Protein AF-A0A424YZD3-F1 (afdb_monomer_lite)

Secondary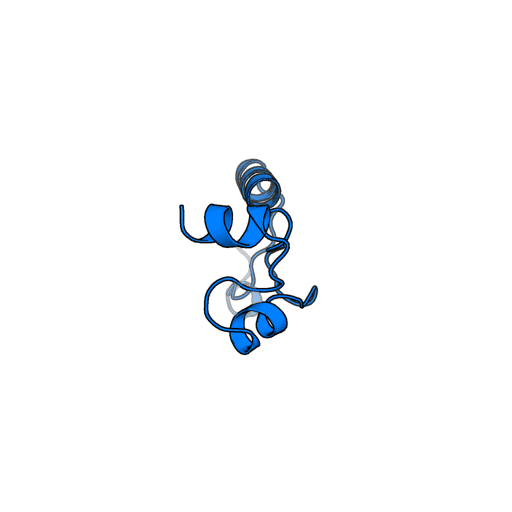 structure (DSSP, 8-state):
-HHHHHHHHT-S-SS-HHHHHHT--TTSSS-TT-HHHHHHHHHTT----S---GGGS---

Foldseek 3Di:
DQVVVCVVVVHQDRPDVVVSVVLPDPPPLANPVCNVVSVVCVVVPNRDDPDDPVVVDDDD

Organism: NCBI:txid768733

InterPro domains:
  IPR008924 Methyl-coenzyme M reductase, alpha/beta subunit, C-terminal [G3DSA:1.20.840.10] (1-46)
  IPR008924 Methyl-coenzyme M reductase, alpha/beta subunit, C-terminal [SSF48081] (1-59)

Structure (mmCIF, N/CA/C/O backbone):
data_AF-A0A424YZD3-F1
#
_entry.id   AF-A0A424YZD3-F1
#
loop_
_atom_site.group_PDB
_atom_site.id
_atom_site.type_symbol
_atom_site.label_atom_id
_atom_site.label_alt_id
_atom_site.label_comp_id
_atom_site.label_asym_id
_atom_site.label_entity_id
_atom_site.label_seq_id
_atom_site.pdbx_PDB_ins_code
_atom_site.Cartn_x
_atom_site.Cartn_y
_atom_site.Cartn_z
_atom_site.occupancy
_atom_site.B_iso_or_equiv
_atom_site.auth_seq_id
_atom_site.auth_comp_id
_atom_site.auth_asym_id
_atom_site.auth_atom_id
_atom_site.pdbx_PDB_model_num
ATOM 1 N N . ILE A 1 1 ? 15.785 4.984 -4.271 1.00 96.25 1 ILE A N 1
ATOM 2 C CA . ILE A 1 1 ? 16.903 4.651 -5.190 1.00 96.25 1 ILE A CA 1
ATOM 3 C C . ILE A 1 1 ? 16.792 3.208 -5.679 1.00 96.25 1 ILE A C 1
ATOM 5 O O . ILE A 1 1 ? 16.592 3.033 -6.869 1.00 96.25 1 ILE A O 1
ATOM 9 N N . THR A 1 2 ? 16.783 2.193 -4.804 1.00 97.69 2 THR A N 1
ATOM 10 C CA . THR A 1 2 ? 16.656 0.770 -5.197 1.00 97.69 2 THR A CA 1
ATOM 11 C C . THR A 1 2 ? 15.480 0.497 -6.139 1.00 97.69 2 THR A C 1
ATOM 13 O O . THR A 1 2 ? 15.675 -0.012 -7.234 1.00 97.69 2 THR A O 1
ATOM 16 N N . SER A 1 3 ? 14.264 0.932 -5.784 1.00 96.75 3 SER A N 1
ATOM 17 C CA . SER A 1 3 ? 13.091 0.761 -6.657 1.00 96.75 3 SER A CA 1
ATOM 18 C C . SER A 1 3 ? 13.226 1.455 -8.017 1.00 96.75 3 SER A C 1
ATOM 20 O O . SER A 1 3 ? 12.611 0.998 -8.971 1.00 96.75 3 SER A O 1
ATOM 22 N N . ALA A 1 4 ? 13.988 2.549 -8.122 1.00 98.31 4 ALA A N 1
ATOM 23 C CA . ALA A 1 4 ? 14.083 3.324 -9.359 1.00 98.31 4 ALA A CA 1
ATOM 24 C C . ALA A 1 4 ? 14.875 2.575 -10.440 1.00 98.31 4 ALA A C 1
ATOM 26 O O . ALA A 1 4 ? 14.462 2.574 -11.595 1.00 98.31 4 ALA A O 1
ATOM 27 N N . ALA A 1 5 ? 15.961 1.891 -10.057 1.00 98.50 5 ALA A N 1
ATOM 28 C CA . ALA A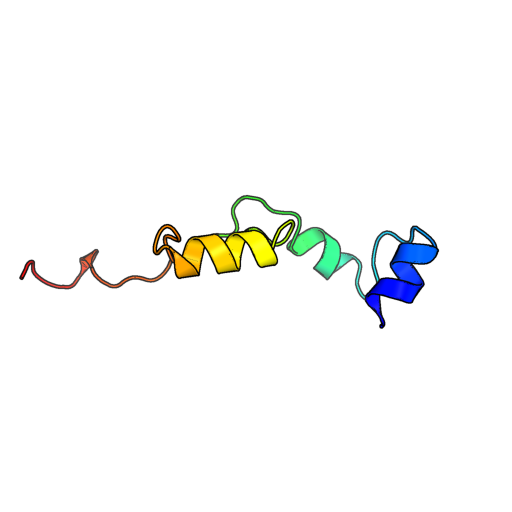 1 5 ? 16.767 1.095 -10.984 1.00 98.50 5 ALA A CA 1
ATOM 29 C C . ALA A 1 5 ? 15.941 -0.023 -11.646 1.00 98.50 5 ALA A C 1
ATOM 31 O O . ALA A 1 5 ? 16.003 -0.210 -12.857 1.00 98.50 5 ALA A O 1
ATOM 32 N N . HIS A 1 6 ? 15.120 -0.716 -10.856 1.00 98.62 6 HIS A N 1
ATOM 33 C CA . HIS A 1 6 ? 14.276 -1.815 -11.329 1.00 98.62 6 HIS A CA 1
ATOM 34 C C . HIS A 1 6 ? 13.025 -1.331 -12.066 1.00 98.62 6 HIS A C 1
ATOM 36 O O . HIS A 1 6 ? 12.677 -1.876 -13.110 1.00 98.62 6 HIS A O 1
ATOM 42 N N . ALA A 1 7 ? 12.390 -0.257 -11.584 1.00 98.00 7 ALA A N 1
ATOM 43 C CA . ALA A 1 7 ? 11.236 0.332 -12.258 1.00 98.00 7 ALA A CA 1
ATOM 44 C C . ALA A 1 7 ? 11.598 0.858 -13.654 1.00 98.00 7 ALA A C 1
ATOM 46 O O . ALA A 1 7 ? 10.858 0.612 -14.600 1.00 98.00 7 ALA A O 1
ATOM 47 N N . GLY A 1 8 ? 12.757 1.513 -13.810 1.00 98.38 8 GLY A N 1
ATOM 48 C CA . GLY A 1 8 ? 13.223 1.997 -15.115 1.00 98.38 8 GLY A CA 1
ATOM 49 C C . GLY A 1 8 ? 13.507 0.881 -16.127 1.00 98.38 8 GLY A C 1
ATOM 50 O O . GLY A 1 8 ? 13.444 1.115 -17.328 1.00 98.38 8 GLY A O 1
ATOM 51 N N . ARG A 1 9 ? 13.786 -0.337 -15.648 1.00 98.44 9 ARG A N 1
ATOM 52 C CA . ARG A 1 9 ? 13.992 -1.537 -16.473 1.00 98.44 9 ARG A CA 1
ATOM 53 C C . ARG A 1 9 ? 12.704 -2.312 -16.763 1.00 98.44 9 ARG A C 1
ATOM 55 O O . ARG A 1 9 ? 12.715 -3.175 -17.633 1.00 98.44 9 ARG A O 1
ATOM 62 N N . GLY A 1 10 ? 11.622 -2.037 -16.033 1.00 98.19 10 GLY A N 1
ATOM 63 C CA . GLY A 1 10 ? 10.407 -2.854 -16.062 1.00 98.19 10 GLY A CA 1
ATOM 64 C C . GLY A 1 10 ? 10.548 -4.199 -15.338 1.00 98.19 10 GLY A C 1
ATOM 65 O O . GLY A 1 10 ? 9.769 -5.112 -15.602 1.00 98.19 10 GLY A O 1
ATOM 66 N N . ASP A 1 11 ? 11.524 -4.344 -14.433 1.00 98.56 11 ASP A N 1
ATOM 67 C CA . ASP A 1 11 ? 11.660 -5.562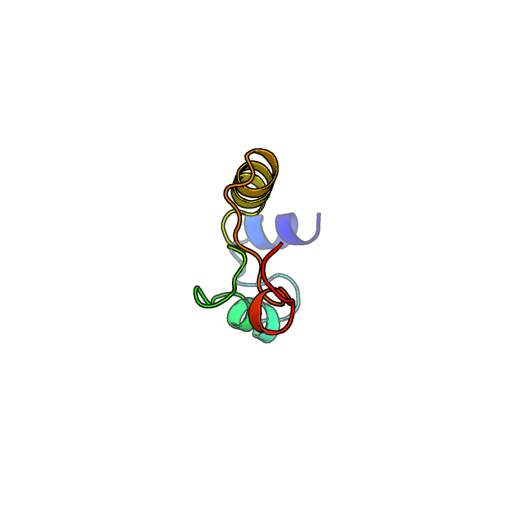 -13.631 1.00 98.56 11 ASP A CA 1
ATOM 68 C C . ASP A 1 11 ? 10.460 -5.688 -12.669 1.00 98.56 11 ASP A C 1
ATOM 70 O O . ASP A 1 11 ? 10.068 -4.727 -12.001 1.00 98.56 11 ASP A O 1
ATOM 74 N N . ALA A 1 12 ? 9.897 -6.892 -12.536 1.00 98.31 12 ALA A N 1
ATOM 75 C CA . ALA A 1 12 ? 8.715 -7.127 -11.697 1.00 98.31 12 ALA A CA 1
ATOM 76 C C . ALA A 1 12 ? 8.969 -6.922 -10.185 1.00 98.31 12 ALA A C 1
ATOM 78 O O . ALA A 1 12 ? 8.050 -6.628 -9.415 1.00 98.31 12 ALA A O 1
ATOM 79 N N . PHE A 1 13 ? 10.215 -7.076 -9.731 1.00 98.31 13 PHE A N 1
ATOM 80 C CA . PHE A 1 13 ? 10.614 -6.936 -8.331 1.00 98.31 13 PHE A CA 1
ATOM 81 C C . PHE A 1 13 ? 12.034 -6.368 -8.216 1.00 98.31 13 PHE A C 1
ATOM 83 O O . PHE A 1 13 ? 12.816 -6.439 -9.157 1.00 98.31 13 PHE A O 1
ATOM 90 N N . ALA A 1 14 ? 12.366 -5.813 -7.045 1.00 98.12 14 ALA A N 1
ATOM 91 C CA . ALA A 1 14 ? 13.667 -5.182 -6.802 1.00 98.12 14 ALA A CA 1
ATOM 92 C C . ALA A 1 14 ? 14.683 -6.067 -6.057 1.00 98.12 14 ALA A C 1
ATOM 94 O O . ALA A 1 14 ? 15.881 -5.851 -6.171 1.00 98.12 14 ALA A O 1
ATOM 95 N N . LEU A 1 15 ? 14.223 -7.034 -5.254 1.00 98.19 15 LEU A N 1
ATOM 96 C CA . LEU A 1 15 ? 15.117 -7.907 -4.479 1.00 98.19 15 LEU A CA 1
ATOM 97 C C . LEU A 1 15 ? 14.574 -9.329 -4.340 1.00 98.19 15 LEU A C 1
ATOM 99 O O . LEU A 1 15 ? 15.257 -10.284 -4.686 1.00 98.19 15 LEU A O 1
ATOM 103 N N . ASN A 1 16 ? 13.346 -9.472 -3.838 1.00 98.38 16 ASN A N 1
ATOM 104 C CA . ASN A 1 16 ? 12.750 -10.774 -3.553 1.00 98.38 16 ASN A CA 1
ATOM 105 C C . ASN A 1 16 ? 11.353 -10.879 -4.195 1.00 98.38 16 ASN A C 1
ATOM 107 O O . ASN A 1 16 ? 10.470 -10.090 -3.835 1.00 98.38 16 ASN A O 1
ATOM 111 N N . PRO A 1 17 ? 11.125 -11.833 -5.116 1.00 98.31 17 PRO A N 1
ATOM 112 C CA . PRO A 1 17 ? 9.828 -12.006 -5.762 1.00 98.31 17 PRO A CA 1
ATOM 113 C C . PRO A 1 17 ? 8.742 -12.491 -4.792 1.00 98.31 17 PRO A C 1
ATOM 115 O O . PRO A 1 17 ? 7.588 -12.102 -4.944 1.00 98.31 17 PRO A O 1
ATOM 118 N N . LEU A 1 18 ? 9.092 -13.262 -3.755 1.00 98.62 18 LEU A N 1
ATOM 119 C CA . LEU A 1 18 ? 8.126 -13.738 -2.759 1.00 98.62 18 LEU A CA 1
ATOM 120 C C . LEU A 1 18 ? 7.525 -12.570 -1.974 1.00 98.62 18 LEU A C 1
ATOM 122 O O . LEU A 1 18 ? 6.318 -12.523 -1.772 1.00 98.62 18 LEU A O 1
ATOM 126 N N . LEU A 1 19 ? 8.349 -11.584 -1.597 1.00 98.44 19 LEU A N 1
ATOM 127 C CA . LEU A 1 19 ? 7.859 -10.364 -0.947 1.00 98.44 19 LEU A CA 1
ATOM 128 C C . LEU A 1 19 ? 6.995 -9.527 -1.893 1.00 98.44 19 LEU A C 1
ATOM 130 O O . LEU A 1 19 ? 5.984 -8.985 -1.464 1.00 98.44 19 LEU A O 1
ATOM 134 N N . LYS A 1 20 ? 7.357 -9.430 -3.178 1.00 98.31 20 LYS A N 1
ATOM 135 C CA . LYS A 1 20 ? 6.533 -8.705 -4.155 1.00 98.31 20 LYS A CA 1
ATOM 136 C C . LYS A 1 20 ? 5.126 -9.303 -4.250 1.00 98.31 20 LYS A C 1
ATOM 138 O O . LYS A 1 20 ? 4.168 -8.542 -4.257 1.00 98.31 20 LYS A O 1
ATOM 143 N N . ILE A 1 21 ? 5.024 -10.631 -4.302 1.00 98.50 21 ILE A N 1
ATOM 144 C CA . ILE A 1 21 ? 3.744 -11.340 -4.415 1.00 98.50 21 ILE A CA 1
ATOM 145 C C . ILE A 1 21 ? 2.964 -11.285 -3.097 1.00 98.50 21 ILE A C 1
ATOM 147 O O . ILE A 1 21 ? 1.769 -11.035 -3.121 1.00 98.50 21 ILE A O 1
ATOM 151 N N . CYS A 1 22 ? 3.634 -11.450 -1.953 1.00 98.62 22 CYS A N 1
ATOM 152 C CA . CYS A 1 22 ? 3.003 -11.424 -0.628 1.00 98.62 22 CYS A CA 1
ATOM 153 C C . CYS A 1 22 ? 2.189 -10.142 -0.369 1.00 98.62 22 CYS A C 1
ATOM 155 O O . CYS A 1 22 ? 1.130 -10.197 0.240 1.00 98.62 22 CYS A O 1
ATOM 157 N N . PHE A 1 23 ? 2.662 -8.994 -0.861 1.00 98.56 23 PHE A N 1
ATOM 158 C CA . PHE A 1 23 ? 1.983 -7.703 -0.693 1.00 98.56 23 PHE A CA 1
ATOM 159 C C . PHE A 1 23 ? 1.017 -7.346 -1.836 1.00 98.56 23 PHE A C 1
ATOM 161 O O . PHE A 1 23 ? 0.449 -6.256 -1.825 1.00 98.56 23 PHE A O 1
ATOM 168 N N . ALA A 1 24 ? 0.831 -8.226 -2.822 1.00 98.44 24 ALA A N 1
ATOM 169 C CA . ALA A 1 24 ? -0.192 -8.083 -3.857 1.00 98.44 24 ALA A CA 1
ATOM 170 C C . ALA A 1 24 ? -1.515 -8.719 -3.387 1.00 98.44 24 ALA A C 1
ATOM 172 O O . ALA A 1 24 ? -2.033 -9.631 -4.028 1.00 98.44 24 ALA A O 1
ATOM 173 N N . ASP A 1 25 ? -2.012 -8.260 -2.235 1.00 98.44 25 ASP A N 1
ATOM 174 C CA . ASP A 1 25 ? -3.205 -8.776 -1.559 1.00 98.44 25 ASP A CA 1
ATOM 175 C C . ASP A 1 25 ? -4.061 -7.619 -1.017 1.00 98.44 25 ASP A C 1
ATOM 177 O O . ASP A 1 25 ? -3.636 -6.879 -0.125 1.00 98.44 25 ASP A O 1
ATOM 181 N N . ASP A 1 26 ? -5.277 -7.485 -1.551 1.00 98.31 26 ASP A N 1
ATOM 182 C CA . ASP A 1 26 ? -6.244 -6.446 -1.174 1.00 98.31 26 ASP A CA 1
ATOM 183 C C . ASP A 1 26 ? -6.932 -6.727 0.178 1.00 98.31 26 ASP A C 1
ATOM 185 O O . ASP A 1 26 ? -7.648 -5.870 0.696 1.00 98.31 26 ASP A O 1
ATOM 189 N N . LEU A 1 27 ? -6.727 -7.910 0.777 1.00 98.12 27 LEU A N 1
ATOM 190 C CA . LEU A 1 27 ? -7.214 -8.224 2.127 1.00 98.12 27 LEU A CA 1
ATOM 191 C C . LEU A 1 27 ? -6.376 -7.564 3.229 1.00 98.12 27 LEU A C 1
ATOM 193 O O . LEU A 1 27 ? -6.786 -7.552 4.394 1.00 98.12 27 LEU A O 1
ATOM 197 N N . LEU A 1 28 ? -5.205 -7.015 2.892 1.00 98.31 28 LEU A N 1
ATOM 198 C CA . LEU A 1 28 ? -4.405 -6.258 3.845 1.00 98.31 28 LEU A CA 1
ATOM 199 C C . LEU A 1 28 ? -5.156 -4.976 4.255 1.00 98.31 28 LEU A C 1
ATOM 201 O O . LEU A 1 28 ? -5.685 -4.264 3.404 1.00 98.31 28 LEU A O 1
ATOM 205 N N . PRO A 1 29 ? -5.165 -4.606 5.551 1.00 97.44 29 PRO A N 1
ATOM 206 C CA . PRO A 1 29 ? -5.893 -3.423 6.026 1.00 97.44 29 PRO A CA 1
ATOM 207 C C . PRO A 1 29 ? -5.341 -2.098 5.470 1.00 97.44 29 PRO A C 1
ATOM 209 O O . PRO A 1 29 ? -5.993 -1.060 5.574 1.00 97.44 29 PRO A O 1
ATOM 212 N N . PHE A 1 30 ? -4.135 -2.117 4.899 1.00 98.56 30 PHE A N 1
ATOM 213 C CA . PHE A 1 30 ? -3.465 -0.968 4.301 1.00 98.56 30 PHE A CA 1
ATOM 214 C C . PHE A 1 30 ? -3.258 -1.199 2.800 1.00 98.56 30 PHE A C 1
ATOM 216 O O . PHE A 1 30 ? -2.709 -2.230 2.412 1.00 98.56 30 PHE A O 1
ATOM 223 N N . ASP A 1 31 ? -3.621 -0.219 1.968 1.00 98.44 31 ASP A N 1
ATOM 224 C CA . ASP A 1 31 ? -3.386 -0.269 0.520 1.00 98.44 31 ASP A CA 1
ATOM 225 C C . ASP A 1 31 ? -1.922 0.085 0.186 1.00 98.44 31 ASP A C 1
ATOM 227 O O . ASP A 1 31 ? -1.510 1.251 0.137 1.00 98.44 31 ASP A O 1
ATOM 231 N N . PHE A 1 32 ? -1.122 -0.948 -0.086 1.00 98.38 32 PHE A N 1
ATOM 232 C CA . PHE A 1 32 ? 0.286 -0.811 -0.468 1.00 98.38 32 PHE A CA 1
ATOM 233 C C . PHE A 1 32 ? 0.500 -0.300 -1.903 1.00 98.38 32 PHE A C 1
ATOM 235 O O . PHE A 1 32 ? 1.628 0.064 -2.251 1.00 98.38 32 PHE A O 1
ATOM 242 N N . THR A 1 33 ? -0.547 -0.219 -2.731 1.00 98.44 33 THR A N 1
ATOM 243 C CA . THR A 1 33 ? -0.472 0.356 -4.083 1.00 98.44 33 THR A CA 1
ATOM 244 C C . THR A 1 33 ? -0.482 1.888 -4.053 1.00 98.44 33 THR A C 1
ATOM 246 O O . THR A 1 33 ? 0.138 2.529 -4.906 1.00 98.44 33 THR A O 1
ATOM 249 N N . GLN A 1 34 ? -1.123 2.497 -3.045 1.00 98.38 34 GLN A N 1
ATOM 250 C CA . GLN A 1 34 ? -1.287 3.952 -2.917 1.00 98.38 34 GLN A CA 1
ATOM 251 C C . GLN A 1 34 ? -0.924 4.489 -1.515 1.00 98.38 34 GLN A C 1
ATOM 253 O O . GLN A 1 34 ? -1.711 5.219 -0.905 1.00 98.38 34 GLN A O 1
ATOM 258 N N . PRO A 1 35 ? 0.310 4.274 -1.016 1.00 98.44 35 PRO A N 1
ATOM 259 C CA . PRO A 1 35 ? 0.675 4.599 0.368 1.00 98.44 35 PRO A CA 1
ATOM 260 C C . PRO A 1 35 ? 0.460 6.075 0.743 1.00 98.44 35 PRO A C 1
ATOM 262 O O . PRO A 1 35 ? 0.038 6.387 1.849 1.00 98.44 35 PRO A O 1
ATOM 265 N N . ARG A 1 36 ? 0.685 7.015 -0.187 1.00 98.69 36 ARG A N 1
ATOM 266 C CA . ARG A 1 36 ? 0.461 8.453 0.071 1.00 98.69 36 ARG A CA 1
ATOM 267 C C . ARG A 1 36 ? -1.015 8.800 0.268 1.00 98.69 36 ARG A C 1
ATOM 269 O O . ARG A 1 36 ? -1.327 9.675 1.069 1.00 98.69 36 ARG A O 1
ATOM 276 N N . LYS A 1 37 ? -1.910 8.133 -0.466 1.00 98.62 37 LYS A N 1
ATOM 277 C CA . LYS A 1 37 ? -3.358 8.322 -0.329 1.00 98.62 37 LYS A CA 1
ATOM 278 C C . LYS A 1 37 ? -3.834 7.749 0.999 1.00 98.62 37 LYS A C 1
ATOM 280 O O . LYS A 1 37 ? -4.588 8.413 1.699 1.00 98.62 37 LYS A O 1
ATOM 285 N N . GLU A 1 38 ? -3.323 6.580 1.371 1.00 98.56 38 GLU A N 1
ATOM 286 C CA . GLU A 1 38 ? -3.581 5.961 2.670 1.00 98.56 38 GLU A CA 1
ATOM 287 C C . GLU A 1 38 ? -3.155 6.845 3.845 1.00 98.56 38 GLU A C 1
ATOM 289 O O . GLU A 1 38 ? -3.912 7.021 4.799 1.00 98.56 38 GLU A O 1
ATOM 294 N N . PHE A 1 39 ? -1.994 7.499 3.752 1.00 98.62 39 PHE A N 1
ATOM 295 C CA . PHE A 1 39 ? -1.585 8.485 4.756 1.00 98.62 39 PHE A CA 1
ATOM 296 C C . PHE A 1 39 ? -2.567 9.661 4.838 1.00 98.62 39 PHE A C 1
ATOM 298 O O . PHE A 1 39 ? -2.905 10.102 5.934 1.00 98.62 39 PHE A O 1
ATOM 305 N N . GLY A 1 40 ? -3.068 10.136 3.693 1.00 98.62 40 GLY A N 1
ATOM 306 C CA . GLY A 1 40 ? -4.120 11.152 3.636 1.00 98.62 40 GLY A CA 1
ATOM 307 C C . GLY A 1 40 ? -5.421 10.689 4.297 1.00 98.62 40 GLY A C 1
ATOM 308 O O . GLY A 1 40 ? -5.977 11.423 5.109 1.00 98.62 40 GLY A O 1
ATOM 309 N N . ARG A 1 41 ? -5.852 9.451 4.024 1.00 98.50 41 ARG A N 1
ATOM 310 C CA . ARG A 1 41 ? -7.018 8.805 4.650 1.00 98.50 41 ARG A CA 1
ATOM 311 C C . ARG A 1 41 ? -6.878 8.745 6.174 1.00 98.50 41 ARG A C 1
ATOM 313 O O . ARG A 1 41 ? -7.819 9.060 6.898 1.00 98.50 41 ARG A O 1
ATOM 320 N N . GLY A 1 42 ? -5.683 8.424 6.670 1.00 98.44 42 GLY A N 1
ATOM 321 C CA . GLY A 1 42 ? -5.360 8.504 8.096 1.00 98.44 42 GLY A CA 1
ATOM 322 C C . GLY A 1 42 ? -5.417 9.933 8.647 1.00 98.44 42 GLY A C 1
ATOM 323 O O . GLY A 1 42 ? -5.987 10.156 9.714 1.00 98.44 42 GLY A O 1
ATOM 324 N N . ALA A 1 43 ? -4.893 10.917 7.910 1.00 98.56 43 ALA A N 1
ATOM 325 C CA . ALA A 1 43 ? -4.877 12.320 8.332 1.00 98.56 43 ALA A CA 1
ATOM 326 C C . ALA A 1 43 ? -6.287 12.917 8.497 1.00 98.56 43 ALA A C 1
ATOM 328 O O . ALA A 1 43 ? -6.517 13.692 9.424 1.00 98.56 43 ALA A O 1
ATOM 329 N N . ILE A 1 44 ? -7.239 12.515 7.649 1.00 98.44 44 ILE A N 1
ATOM 330 C CA . ILE A 1 44 ? -8.655 12.909 7.755 1.00 98.44 44 ILE A CA 1
ATOM 331 C C . ILE A 1 44 ? -9.486 11.979 8.657 1.00 98.44 44 ILE A C 1
ATOM 333 O O . ILE A 1 44 ? -10.689 12.174 8.782 1.00 98.44 44 ILE A O 1
ATOM 337 N N . ARG A 1 45 ? -8.844 11.017 9.342 1.00 97.44 45 ARG A N 1
ATOM 338 C CA . ARG A 1 45 ? -9.466 10.063 10.285 1.00 97.44 45 ARG A CA 1
ATOM 339 C C . ARG A 1 45 ? -10.485 9.109 9.652 1.00 97.44 45 ARG A C 1
ATOM 341 O O . ARG A 1 45 ? -11.398 8.644 10.325 1.00 97.44 45 ARG A O 1
ATOM 348 N N . GLU A 1 46 ? -10.297 8.782 8.380 1.00 98.31 46 GLU A N 1
ATOM 349 C CA . GLU A 1 46 ? -11.135 7.830 7.638 1.00 98.31 46 GLU A CA 1
ATOM 350 C C . GLU A 1 46 ? -10.483 6.442 7.502 1.00 98.31 46 GLU A C 1
ATOM 352 O O . GLU A 1 46 ? -11.048 5.535 6.895 1.00 98.31 46 GLU A O 1
ATOM 357 N N . PHE A 1 47 ? -9.283 6.250 8.056 1.00 98.19 47 PHE A N 1
ATOM 358 C CA . PHE A 1 47 ? -8.638 4.940 8.108 1.00 98.19 47 PHE A CA 1
ATOM 359 C C . PHE A 1 47 ? -9.188 4.121 9.282 1.00 98.19 47 PHE A C 1
ATOM 361 O O . PHE A 1 47 ? -9.180 4.593 10.418 1.00 98.19 47 PHE A O 1
ATOM 368 N N . SER A 1 48 ? -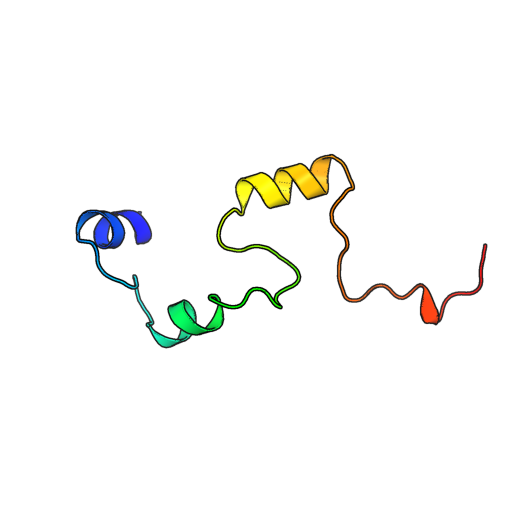9.616 2.883 9.020 1.00 97.31 48 SER A N 1
ATOM 369 C CA . SER A 1 48 ? -10.052 1.939 10.054 1.00 97.31 48 SER A CA 1
ATOM 370 C C . SER A 1 48 ? -8.947 0.905 10.319 1.00 97.31 48 SER A C 1
ATOM 372 O O . SER A 1 48 ? -8.694 0.062 9.455 1.00 97.31 48 SER A O 1
ATOM 374 N N . PRO A 1 49 ? -8.245 0.971 11.467 1.00 97.06 49 PRO A N 1
ATOM 375 C CA . PRO A 1 49 ? -7.173 0.036 11.785 1.00 97.06 49 PRO A CA 1
ATOM 376 C C . PRO A 1 49 ? -7.707 -1.310 12.290 1.00 97.06 49 PRO A C 1
ATOM 378 O O . PRO A 1 49 ? -8.761 -1.399 12.919 1.00 97.06 49 PRO A O 1
ATOM 381 N N . ALA A 1 50 ? -6.922 -2.366 12.078 1.00 97.56 50 ALA A N 1
ATOM 382 C CA . ALA A 1 50 ? -7.112 -3.641 12.760 1.00 97.56 50 ALA A CA 1
ATOM 383 C C . ALA A 1 50 ? -6.502 -3.611 14.176 1.00 97.56 50 ALA A C 1
ATOM 385 O O . ALA A 1 50 ? -5.599 -2.824 14.460 1.00 97.56 50 ALA A O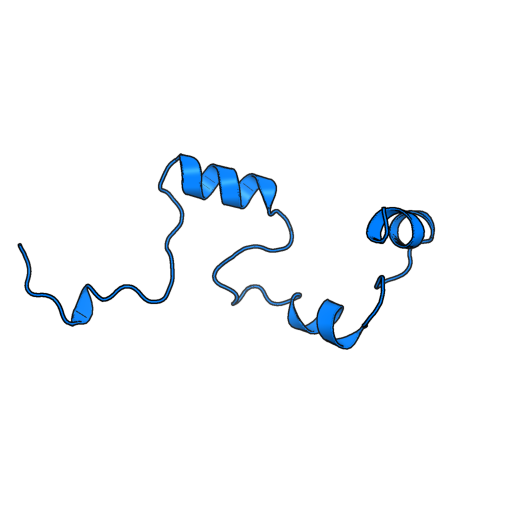 1
ATOM 386 N N . GLY A 1 51 ? -6.952 -4.515 15.053 1.00 97.00 51 GLY A N 1
ATOM 387 C CA . GLY A 1 51 ? -6.358 -4.717 16.384 1.00 97.00 51 GLY A CA 1
ATOM 388 C C . GLY A 1 51 ? -6.904 -3.819 17.500 1.00 97.00 51 GLY A C 1
ATOM 389 O O . GLY A 1 51 ? -6.351 -3.817 18.601 1.00 97.00 51 GLY A O 1
ATOM 390 N N . GLU A 1 52 ? -7.989 -3.082 17.251 1.00 97.31 52 GLU A N 1
ATOM 391 C CA . GLU A 1 52 ? -8.691 -2.334 18.297 1.00 97.31 52 GLU A CA 1
ATOM 392 C C . GLU A 1 52 ? -9.228 -3.251 19.407 1.00 97.31 52 GLU A C 1
ATOM 394 O O . GLU A 1 52 ? -9.577 -4.411 19.188 1.00 97.31 52 GLU A O 1
ATOM 399 N N . ARG A 1 53 ? -9.325 -2.708 20.625 1.00 97.19 53 ARG A N 1
ATOM 400 C CA . ARG A 1 53 ? -9.778 -3.445 21.825 1.00 97.19 53 ARG A CA 1
ATOM 401 C C . ARG A 1 53 ? -11.196 -3.083 22.257 1.00 97.19 53 ARG A C 1
ATOM 403 O O . ARG A 1 53 ? -11.628 -3.490 23.331 1.00 97.19 53 ARG A O 1
ATOM 410 N N . SER A 1 54 ? -11.921 -2.329 21.435 1.00 94.75 54 SER A N 1
ATOM 411 C CA . SER A 1 54 ? -13.282 -1.863 21.729 1.00 94.75 54 SER A CA 1
ATOM 412 C C . SER A 1 54 ? -14.243 -3.001 22.081 1.00 94.75 54 SER A C 1
ATOM 414 O O . SER A 1 54 ? -15.104 -2.816 22.929 1.00 94.75 54 SER A O 1
ATOM 416 N N . LEU A 1 55 ? -14.050 -4.196 21.511 1.00 96.38 55 LEU A N 1
ATOM 417 C CA . LEU A 1 55 ? -14.860 -5.384 21.804 1.00 96.38 55 LEU A CA 1
ATOM 418 C C . LEU A 1 55 ? -14.834 -5.807 23.286 1.00 96.38 55 LEU A C 1
ATOM 420 O O . LEU A 1 55 ? -15.816 -6.351 23.779 1.00 96.38 55 LEU A O 1
ATOM 424 N N . ILE A 1 56 ? -13.716 -5.590 23.988 1.00 96.69 56 ILE A N 1
ATOM 425 C CA . ILE A 1 56 ? -13.509 -6.042 25.378 1.00 96.69 56 ILE A CA 1
ATOM 426 C C . ILE A 1 56 ? -13.515 -4.892 26.391 1.00 96.69 56 ILE A C 1
ATOM 428 O O . ILE A 1 56 ? -13.281 -5.111 27.579 1.00 96.69 56 ILE A O 1
ATOM 432 N N . ILE A 1 57 ? -13.745 -3.663 25.933 1.00 96.00 57 ILE A N 1
ATOM 433 C CA . ILE A 1 57 ? -13.796 -2.472 26.778 1.00 96.00 57 ILE A CA 1
ATOM 434 C C . ILE A 1 57 ? -15.271 -2.071 26.920 1.00 96.00 57 ILE A C 1
ATOM 436 O O . ILE A 1 57 ? -15.941 -1.908 25.901 1.00 96.00 57 ILE A O 1
ATOM 440 N N . PRO A 1 58 ? -15.802 -1.908 28.148 1.00 95.94 58 PRO A N 1
ATOM 441 C CA . PRO A 1 58 ? -17.172 -1.444 28.348 1.00 95.94 58 PRO A CA 1
ATOM 442 C C . PRO A 1 58 ? -17.442 -0.110 27.645 1.00 95.94 58 PRO A C 1
ATOM 444 O O . PRO A 1 58 ? -16.547 0.732 27.529 1.00 95.94 58 PRO A O 1
ATOM 447 N N . ALA A 1 59 ? -18.689 0.097 27.213 1.00 94.06 59 ALA A N 1
ATOM 448 C CA . ALA A 1 59 ? -19.120 1.386 26.683 1.00 94.06 59 ALA A CA 1
ATOM 449 C C . ALA A 1 59 ? -18.899 2.489 27.731 1.00 94.06 59 ALA A C 1
ATOM 451 O O . ALA A 1 59 ? -19.1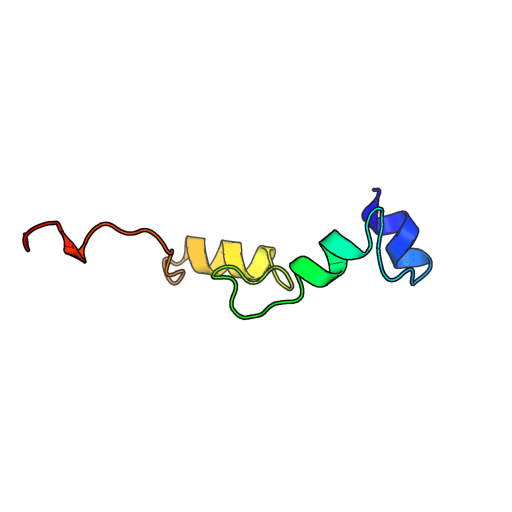13 2.271 28.926 1.00 94.06 59 ALA A O 1
ATOM 452 N N . LYS A 1 60 ? -18.435 3.649 27.265 1.00 72.81 60 LYS A N 1
ATOM 453 C CA . LYS A 1 60 ? -18.194 4.825 28.101 1.00 72.81 60 LYS A CA 1
ATOM 454 C C . LYS A 1 60 ? -19.442 5.691 28.201 1.00 72.81 60 LYS A C 1
ATOM 456 O O . LYS A 1 60 ? -20.143 5.803 27.172 1.00 72.81 60 LYS A O 1
#

pLDDT: mean 97.49, std 3.35, range [72.81, 98.69]

Sequence (60 aa):
ITSAAHAGRGDAFALNPLLKICFADDLLPFDFTQPRKEFGRGAIREFSPAGERSLIIPAK

Radius of gyration: 16.8 Å; chains: 1; bounding box: 36×27×45 Å